Protein AF-A0A7S0H8H6-F1 (afdb_monomer)

Organism: NCBI:txid33657

Radius of gyration: 18.34 Å; Cα contacts (8 Å, |Δi|>4): 124; chains: 1; bounding box: 48×29×48 Å

Solvent-accessible surface area (backbone atoms only — not comparable to full-atom values): 8877 Å² total; per-residue (Å²): 109,72,69,62,54,54,49,51,51,46,54,55,46,39,72,76,40,44,75,43,67,66,58,49,51,53,46,39,48,55,28,27,72,73,66,40,48,70,59,25,54,58,49,48,53,56,43,52,76,52,34,61,75,91,51,40,64,60,53,51,55,50,49,21,54,44,21,53,74,55,61,47,51,71,56,15,49,54,48,50,51,55,52,38,72,77,41,74,83,46,59,70,59,53,51,54,52,50,53,55,36,56,76,52,20,91,81,45,55,64,58,40,50,53,51,51,53,55,62,71,67,53,96,63,58,69,74,59,45,53,51,52,53,52,52,49,43,52,51,24,56,76,67,70,35,64,70,53,36,51,52,50,51,52,54,53,58,75,70,105

Secondary structure (DSSP, 8-state):
-HHHHHHHHHHHHHHHHTT-HHHHHHHHHHHHHTT-HHHHHHHHHHHHHHS-HHHHHHHHHHHHHHHHHHS-HHHHHHHHHHHHHH-TT-HHHHHHHHHHHHHTTTT-HHHHHHHHHHHHTS---HHHHHHHHHHHHHHHHHTT-HHHHHHHHHHHHHH-

InterPro domains:
  IPR003107 HAT (Half-A-TPR) repeat [SM00386] (1-33)
  IPR003107 HAT (Half-A-TPR) repeat [SM00386] (35-69)
  IPR003107 HAT (Half-A-TPR) repeat [SM00386] (71-103)
  IPR003107 HAT (Half-A-TPR) repeat [SM00386] (107-142)
  IPR011990 Tetratricopeptide-like helical domain superfamily [G3DSA:1.25.40.10] (1-160)
  IPR011990 Tetratricopeptide-like helical domain superfamily [SSF48452] (10-158)
  IPR045209 rRNA biogenesis protein Rrp5 [PTHR23270] (6-160)

Foldseek 3Di:
DVVVVVVVVLVVVCVVPLADLVSLLVVLLVCLQVPVNVVSVVSLVSSCVSYDPVCNLVSLLSNLLSCLVRNPVVVSVVSLVVSCVVVVQPLVSLVSNLVSCLVVCVVPVVVSVVSLVSNLPDDDDPVSNVVSLVVQLVSCVVVVPVVSNVVSVVSNVVVD

pLDDT: mean 93.62, std 5.88, range [54.88, 98.38]

Structure (mmCIF, N/CA/C/O backbone):
data_AF-A0A7S0H8H6-F1
#
_entry.id   AF-A0A7S0H8H6-F1
#
loop_
_atom_site.group_PDB
_atom_site.id
_atom_site.type_symbol
_atom_site.label_atom_id
_atom_site.label_alt_id
_atom_site.label_comp_id
_atom_site.label_asym_id
_atom_site.label_entity_id
_atom_site.label_seq_id
_atom_site.pdbx_PDB_ins_code
_atom_site.Cartn_x
_atom_site.Cartn_y
_atom_site.Cartn_z
_atom_site.occupancy
_atom_site.B_iso_or_equiv
_atom_site.auth_seq_id
_atom_site.auth_comp_id
_atom_site.auth_asym_id
_atom_site.auth_atom_id
_atom_site.pdbx_PDB_model_num
ATOM 1 N N . GLY A 1 1 ? 28.078 -2.297 -20.693 1.00 54.88 1 GLY A N 1
ATOM 2 C CA . GLY A 1 1 ? 28.254 -2.345 -19.226 1.00 54.88 1 GLY A CA 1
ATOM 3 C C . GLY A 1 1 ? 27.305 -3.378 -18.656 1.00 54.88 1 GLY A C 1
ATOM 4 O O . GLY A 1 1 ? 26.340 -3.712 -19.324 1.00 54.88 1 GLY A O 1
ATOM 5 N N . ASP A 1 2 ? 27.552 -3.893 -17.459 1.00 67.44 2 ASP A N 1
ATOM 6 C CA . ASP A 1 2 ? 26.788 -5.008 -16.867 1.00 67.44 2 ASP A CA 1
ATOM 7 C C . ASP A 1 2 ? 25.253 -4.775 -16.851 1.00 67.44 2 ASP A C 1
ATOM 9 O O . ASP A 1 2 ? 24.462 -5.641 -17.221 1.00 67.44 2 ASP A O 1
ATOM 13 N N . ALA A 1 3 ? 24.821 -3.530 -16.604 1.00 75.06 3 ALA A N 1
ATOM 14 C CA . ALA A 1 3 ? 23.409 -3.132 -16.624 1.00 75.06 3 ALA A CA 1
ATOM 15 C C . ALA A 1 3 ? 22.689 -3.394 -17.966 1.00 75.06 3 ALA A C 1
ATOM 17 O O . ALA A 1 3 ? 21.530 -3.807 -17.963 1.00 75.06 3 ALA A O 1
ATOM 18 N N . THR A 1 4 ? 23.367 -3.210 -19.107 1.00 78.81 4 THR A N 1
ATOM 19 C CA . THR A 1 4 ? 22.764 -3.437 -20.434 1.00 78.81 4 THR A CA 1
ATOM 20 C C . THR A 1 4 ? 22.597 -4.925 -20.740 1.00 78.81 4 THR A C 1
ATOM 22 O O . THR A 1 4 ? 21.661 -5.309 -21.437 1.00 78.81 4 THR A O 1
ATOM 25 N N . LEU A 1 5 ? 23.484 -5.774 -20.208 1.00 83.06 5 LEU A N 1
ATOM 26 C CA . LEU A 1 5 ? 23.369 -7.230 -20.333 1.00 83.06 5 LEU A CA 1
ATOM 27 C C . LEU A 1 5 ? 22.242 -7.765 -19.445 1.00 83.06 5 LEU A C 1
ATOM 29 O O . LEU A 1 5 ? 21.443 -8.584 -19.899 1.00 83.06 5 LEU A O 1
ATOM 33 N N . ALA A 1 6 ? 22.130 -7.248 -18.218 1.00 85.38 6 ALA A N 1
ATOM 34 C CA . ALA A 1 6 ? 21.039 -7.586 -17.313 1.00 85.38 6 ALA A CA 1
ATOM 35 C C . ALA A 1 6 ? 19.668 -7.228 -17.911 1.00 85.38 6 ALA A C 1
ATOM 37 O O . ALA A 1 6 ? 18.754 -8.049 -17.866 1.00 85.38 6 ALA A O 1
ATOM 38 N N . ASP A 1 7 ? 19.512 -6.051 -18.523 1.00 87.12 7 ASP A N 1
ATOM 39 C CA . ASP A 1 7 ? 18.248 -5.683 -19.179 1.00 87.12 7 ASP A CA 1
ATOM 40 C C . ASP A 1 7 ? 17.931 -6.561 -20.383 1.00 87.12 7 ASP A C 1
ATOM 42 O O . ASP A 1 7 ? 16.785 -6.970 -20.553 1.00 87.12 7 ASP A O 1
ATOM 46 N N . ALA A 1 8 ? 18.933 -6.900 -21.198 1.00 88.56 8 ALA A N 1
ATOM 47 C CA . ALA A 1 8 ? 18.743 -7.805 -22.326 1.00 88.56 8 ALA A CA 1
ATOM 48 C C . ALA A 1 8 ? 18.278 -9.199 -21.867 1.00 88.56 8 ALA A C 1
ATOM 50 O O . ALA A 1 8 ? 17.396 -9.794 -22.492 1.00 88.56 8 ALA A O 1
ATOM 51 N N . ALA A 1 9 ? 18.818 -9.700 -20.751 1.00 88.81 9 ALA A N 1
ATOM 52 C CA . ALA A 1 9 ? 18.388 -10.958 -20.150 1.00 88.81 9 ALA A CA 1
ATOM 53 C C . ALA A 1 9 ? 16.940 -10.885 -19.637 1.00 88.81 9 ALA A C 1
ATOM 55 O O . ALA A 1 9 ? 16.151 -11.794 -19.906 1.00 88.81 9 ALA A O 1
ATOM 56 N N . HIS A 1 10 ? 16.559 -9.793 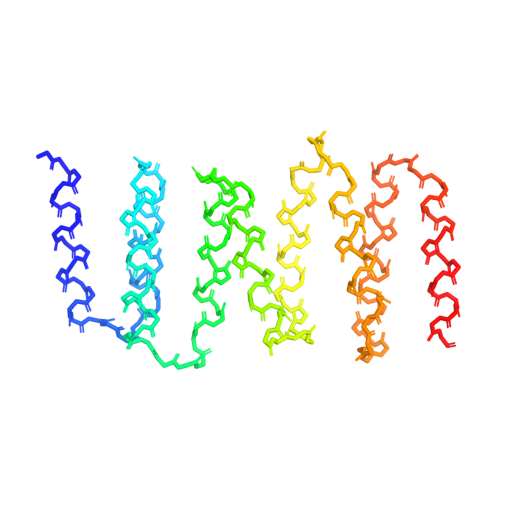-18.964 1.00 90.69 10 HIS A N 1
ATOM 57 C CA . HIS A 1 10 ? 15.176 -9.589 -18.527 1.00 90.69 10 HIS A CA 1
ATOM 58 C C . HIS A 1 10 ? 14.213 -9.447 -19.712 1.00 90.69 10 HIS A C 1
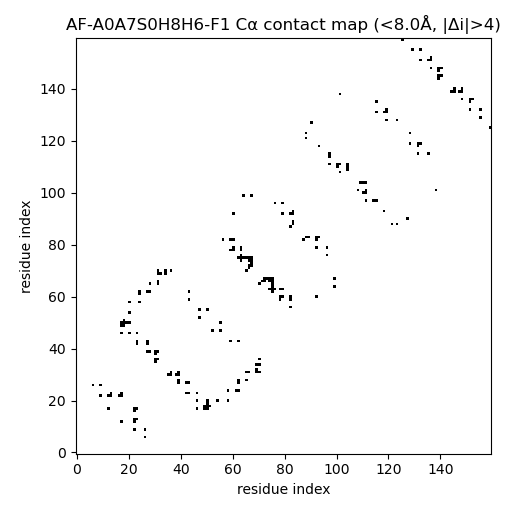ATOM 60 O O . HIS A 1 10 ? 13.154 -10.068 -19.701 1.00 90.69 10 HIS A O 1
ATOM 66 N N . GLU A 1 11 ? 14.589 -8.717 -20.764 1.00 91.06 11 GLU A N 1
ATOM 67 C CA . GLU A 1 11 ? 13.790 -8.559 -21.985 1.00 91.06 11 GLU A CA 1
ATOM 68 C C . GLU A 1 11 ? 13.579 -9.914 -22.690 1.00 91.06 11 GLU A C 1
ATOM 70 O O . GLU A 1 11 ? 12.469 -10.240 -23.118 1.00 91.06 11 GLU A O 1
ATOM 75 N N . ALA A 1 12 ? 14.614 -10.756 -22.763 1.00 90.81 12 ALA A N 1
ATOM 76 C CA . ALA A 1 12 ? 14.488 -12.120 -23.273 1.00 90.81 12 ALA A CA 1
ATOM 77 C C . ALA A 1 12 ? 13.576 -12.989 -22.384 1.00 90.81 12 ALA A C 1
ATOM 79 O O . ALA A 1 12 ? 12.736 -13.737 -22.896 1.00 90.81 12 ALA A O 1
ATOM 80 N N . ALA A 1 13 ? 13.696 -12.863 -21.059 1.00 90.56 13 ALA A N 1
ATOM 81 C CA . ALA A 1 13 ? 12.878 -13.600 -20.103 1.00 90.56 13 ALA A CA 1
ATOM 82 C C . ALA A 1 13 ? 11.398 -13.206 -20.192 1.00 90.56 13 ALA A C 1
ATOM 84 O O . ALA A 1 13 ? 10.551 -14.092 -20.308 1.00 90.56 13 ALA A O 1
ATOM 85 N N . VAL A 1 14 ? 11.063 -11.909 -20.222 1.00 91.81 14 VAL A N 1
ATOM 86 C CA . VAL A 1 14 ? 9.664 -11.477 -20.359 1.00 91.81 14 VAL A CA 1
ATOM 87 C C . VAL A 1 14 ? 9.093 -11.862 -21.715 1.00 91.81 14 VAL A C 1
ATOM 89 O O . VAL A 1 14 ? 7.931 -12.228 -21.771 1.00 91.81 14 VAL A O 1
ATOM 92 N N . LYS A 1 15 ? 9.873 -11.896 -22.803 1.00 90.25 15 LYS A N 1
ATOM 93 C CA . LYS A 1 15 ? 9.372 -12.396 -24.098 1.00 90.25 15 LYS A CA 1
ATOM 94 C C . LYS A 1 15 ? 8.919 -13.855 -24.021 1.00 90.25 15 LYS A C 1
ATOM 96 O O . LYS A 1 15 ? 7.874 -14.195 -24.575 1.00 90.25 15 LYS A O 1
ATOM 101 N N . LYS A 1 16 ? 9.670 -14.704 -23.313 1.00 90.12 16 LYS A N 1
ATOM 102 C CA . LYS A 1 16 ? 9.369 -16.138 -23.168 1.00 90.12 16 LYS A CA 1
ATOM 103 C C . LYS A 1 16 ? 8.321 -16.427 -22.089 1.00 90.12 16 LYS A C 1
ATOM 105 O O . LYS A 1 16 ? 7.509 -17.333 -22.247 1.00 90.12 16 LYS A O 1
ATOM 110 N N . PHE A 1 17 ? 8.315 -15.644 -21.015 1.00 91.50 17 PHE A N 1
ATOM 111 C CA . PHE A 1 17 ? 7.540 -15.898 -19.801 1.00 91.50 17 PHE A CA 1
ATOM 112 C C . PHE A 1 17 ? 6.614 -14.733 -19.429 1.00 91.50 17 PHE A C 1
ATOM 114 O O . PHE A 1 17 ? 6.322 -14.516 -18.258 1.00 91.50 17 PHE A O 1
ATOM 121 N N . ARG A 1 18 ? 6.097 -13.993 -20.421 1.00 89.00 18 ARG A N 1
ATOM 122 C CA . ARG A 1 18 ? 5.308 -12.757 -20.224 1.00 89.00 18 ARG A CA 1
ATOM 123 C C . ARG A 1 18 ? 4.080 -12.883 -19.321 1.00 89.00 18 ARG A C 1
ATOM 125 O O . ARG A 1 18 ? 3.547 -11.868 -18.895 1.00 89.00 18 ARG A O 1
ATOM 132 N N . ARG A 1 19 ? 3.590 -14.105 -19.091 1.00 89.81 19 ARG A N 1
ATOM 133 C CA . ARG A 1 19 ? 2.417 -14.392 -18.249 1.00 89.81 19 ARG A CA 1
ATOM 134 C C . ARG A 1 19 ? 2.773 -14.715 -16.792 1.00 89.81 19 ARG A C 1
ATOM 136 O O . ARG A 1 19 ? 1.860 -14.960 -16.011 1.00 89.81 19 ARG A O 1
ATOM 143 N N . LEU A 1 20 ? 4.063 -14.748 -16.449 1.00 89.75 20 LEU A N 1
ATOM 144 C CA . LEU A 1 20 ? 4.545 -14.979 -15.090 1.00 89.75 20 LEU A CA 1
ATOM 145 C C . LEU A 1 20 ? 4.833 -13.628 -14.413 1.00 89.75 20 LEU A C 1
ATOM 147 O O . LEU A 1 20 ? 5.757 -12.923 -14.837 1.00 89.75 20 LEU A O 1
ATOM 151 N N . PRO A 1 21 ? 4.059 -13.230 -13.390 1.00 91.31 21 PRO A N 1
ATOM 152 C CA . PRO A 1 21 ? 4.224 -11.938 -12.729 1.00 91.31 21 PRO A CA 1
ATOM 153 C C . PRO A 1 21 ? 5.565 -11.822 -11.992 1.00 91.31 21 PRO A C 1
ATOM 155 O O . PRO A 1 21 ? 6.067 -10.714 -11.807 1.00 91.31 21 PRO A O 1
ATOM 158 N N . GLU A 1 22 ? 6.187 -12.940 -11.613 1.00 92.88 22 GLU A N 1
ATOM 159 C CA . GLU A 1 22 ? 7.487 -12.985 -10.941 1.00 92.88 22 GLU A CA 1
ATOM 160 C C . GLU A 1 22 ? 8.613 -12.462 -11.838 1.00 92.88 22 GLU A C 1
ATOM 162 O O . GLU A 1 22 ? 9.504 -11.764 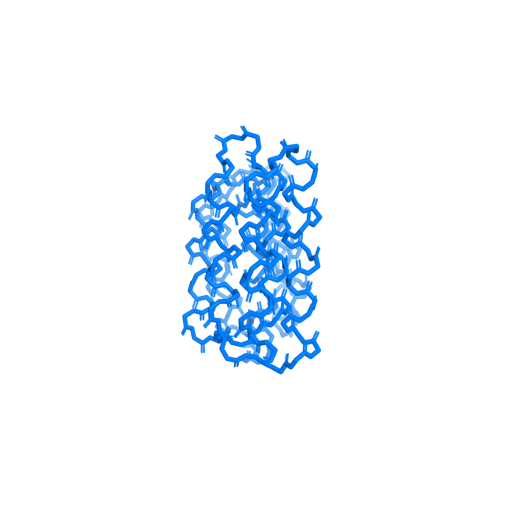-11.358 1.00 92.88 22 GLU A O 1
ATOM 167 N N . VAL A 1 23 ? 8.553 -12.743 -13.146 1.00 94.25 23 VAL A N 1
ATOM 168 C CA . VAL A 1 23 ? 9.571 -12.303 -14.116 1.00 94.25 23 VAL A CA 1
ATOM 169 C C . VAL A 1 23 ? 9.520 -10.787 -14.287 1.00 94.25 23 VAL A C 1
ATOM 171 O O . VAL A 1 23 ? 10.553 -10.117 -14.267 1.00 94.25 23 VAL A O 1
ATOM 174 N N . TRP A 1 24 ? 8.311 -10.231 -14.377 1.00 96.19 24 TRP A N 1
ATOM 175 C CA . TRP A 1 24 ? 8.112 -8.784 -14.389 1.00 96.19 24 TRP A CA 1
ATOM 176 C C . TRP A 1 24 ? 8.530 -8.147 -13.066 1.00 96.19 24 TRP A C 1
ATOM 178 O O . TRP A 1 24 ? 9.238 -7.146 -13.069 1.00 96.19 24 TRP A O 1
ATOM 188 N N . GLY A 1 25 ? 8.144 -8.740 -11.934 1.00 94.88 25 GLY A N 1
ATOM 189 C CA . GLY A 1 25 ? 8.506 -8.249 -10.605 1.00 94.88 25 GLY A CA 1
ATOM 190 C C . GLY A 1 25 ? 10.019 -8.196 -10.379 1.00 94.88 25 GLY A C 1
ATOM 191 O O . GLY A 1 25 ? 10.518 -7.202 -9.853 1.00 94.88 25 GLY A O 1
ATOM 192 N N . ALA A 1 26 ? 10.753 -9.220 -10.822 1.00 95.00 26 ALA A N 1
ATOM 193 C CA . ALA A 1 26 ? 12.211 -9.253 -10.753 1.00 95.00 26 ALA A CA 1
ATOM 194 C C . ALA A 1 26 ? 12.842 -8.119 -11.572 1.00 95.00 26 ALA A C 1
ATOM 196 O O . ALA A 1 26 ? 13.702 -7.398 -11.059 1.00 95.00 26 ALA A O 1
ATOM 197 N N . TRP A 1 27 ? 12.359 -7.902 -12.800 1.00 95.75 27 TRP A N 1
ATOM 198 C CA . TRP A 1 27 ? 12.872 -6.827 -13.643 1.00 95.75 27 TRP A CA 1
ATOM 199 C C . TRP A 1 27 ? 12.565 -5.444 -13.068 1.00 95.75 27 TRP A C 1
ATOM 201 O O . TRP A 1 27 ? 13.459 -4.607 -12.963 1.00 95.75 27 TRP A O 1
ATOM 211 N N . LEU A 1 28 ? 11.327 -5.218 -12.620 1.00 96.81 28 LEU A N 1
ATOM 212 C CA . LEU A 1 28 ? 10.924 -3.967 -11.976 1.00 96.81 28 LEU A CA 1
ATOM 213 C C . LEU A 1 28 ? 11.782 -3.674 -10.745 1.00 96.81 28 LEU A C 1
ATOM 215 O O . LEU A 1 28 ? 12.252 -2.552 -10.584 1.00 96.81 28 LEU A O 1
ATOM 219 N N . ASN A 1 29 ? 12.039 -4.677 -9.905 1.00 95.94 29 ASN A N 1
ATOM 220 C CA . ASN A 1 29 ? 12.919 -4.521 -8.752 1.00 95.94 29 ASN A CA 1
ATOM 221 C C . ASN A 1 29 ? 14.349 -4.151 -9.173 1.00 95.94 29 ASN A C 1
ATOM 223 O O . ASN A 1 29 ? 14.915 -3.217 -8.612 1.00 95.94 29 ASN A O 1
ATOM 227 N N . ALA A 1 30 ? 14.913 -4.827 -10.178 1.00 95.31 30 ALA A N 1
ATOM 228 C CA . ALA A 1 30 ? 16.253 -4.526 -10.681 1.00 95.31 30 ALA A CA 1
ATOM 229 C C . ALA A 1 30 ? 16.361 -3.097 -11.245 1.00 95.31 30 ALA A C 1
ATOM 231 O O . ALA A 1 30 ? 17.324 -2.391 -10.945 1.00 95.31 30 ALA A O 1
ATOM 232 N N . LEU A 1 31 ? 15.358 -2.650 -12.012 1.00 95.62 31 LEU A N 1
ATOM 233 C CA . LEU A 1 31 ? 15.278 -1.286 -12.548 1.00 95.62 31 LEU A CA 1
ATOM 234 C C . LEU A 1 31 ? 15.208 -0.246 -11.427 1.00 95.62 31 LEU A C 1
ATOM 236 O O . LEU A 1 31 ? 15.967 0.722 -11.426 1.00 95.62 31 LEU A 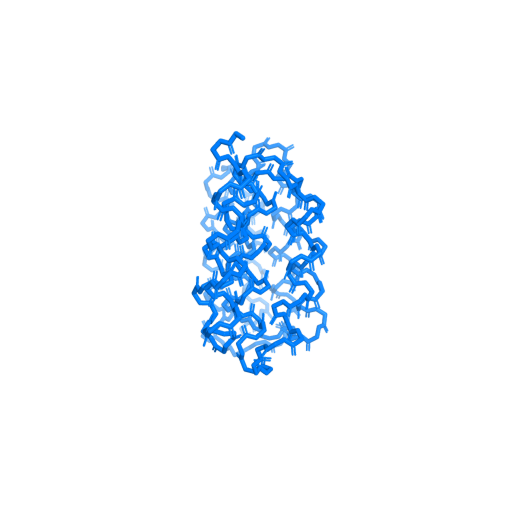O 1
ATOM 240 N N . MET A 1 32 ? 14.329 -0.463 -10.449 1.00 96.62 32 MET A N 1
ATOM 241 C CA . MET A 1 32 ? 14.140 0.473 -9.344 1.00 96.62 32 MET A CA 1
ATOM 242 C C . MET A 1 32 ? 15.373 0.540 -8.437 1.00 96.62 32 MET A C 1
ATOM 244 O O . MET A 1 32 ? 15.792 1.634 -8.074 1.00 96.62 32 MET A O 1
ATOM 248 N N . ALA A 1 33 ? 15.997 -0.599 -8.126 1.00 95.12 33 ALA A N 1
ATOM 249 C CA . ALA A 1 33 ? 17.156 -0.669 -7.237 1.00 95.12 33 ALA A CA 1
ATOM 250 C C . ALA A 1 33 ? 18.399 0.056 -7.781 1.00 95.12 33 ALA A C 1
ATOM 252 O O . ALA A 1 33 ? 19.212 0.538 -6.996 1.00 95.12 33 ALA A O 1
ATOM 253 N N . ARG A 1 34 ? 18.547 0.164 -9.108 1.00 94.38 34 ARG A N 1
ATOM 254 C CA . ARG A 1 34 ? 19.666 0.876 -9.754 1.00 94.38 34 ARG A CA 1
ATOM 255 C C . ARG A 1 34 ? 19.349 2.329 -10.137 1.00 94.38 34 ARG A C 1
ATOM 257 O O . ARG A 1 34 ? 20.141 2.950 -10.838 1.00 94.38 34 ARG A O 1
ATOM 264 N N . GLY A 1 35 ? 18.185 2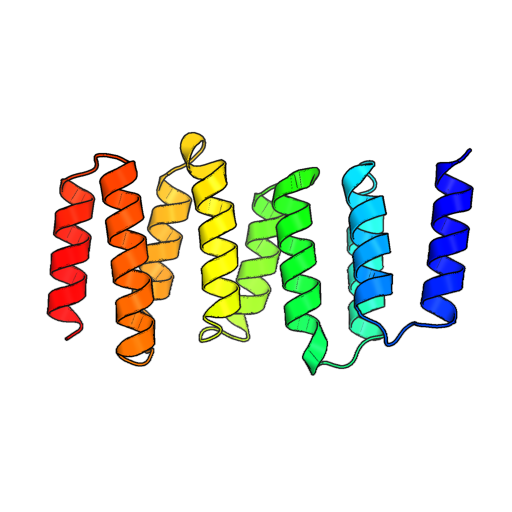.849 -9.744 1.00 93.75 35 GLY A N 1
ATOM 265 C CA . GLY A 1 35 ? 17.774 4.230 -10.029 1.00 93.75 35 GLY A CA 1
ATOM 266 C C . GLY A 1 35 ? 17.108 4.459 -11.393 1.00 93.75 35 GLY A C 1
ATOM 267 O O . GLY A 1 35 ? 16.777 5.594 -11.728 1.00 93.75 35 GLY A O 1
ATOM 268 N N . ALA A 1 36 ? 16.862 3.407 -12.182 1.00 94.75 36 ALA A N 1
ATOM 269 C CA . ALA A 1 36 ? 16.198 3.491 -13.489 1.00 94.75 36 ALA A CA 1
ATOM 270 C C . ALA A 1 36 ? 14.665 3.571 -13.327 1.00 94.75 36 ALA A C 1
ATOM 272 O O . ALA A 1 36 ? 13.913 2.698 -13.771 1.00 94.75 36 ALA A O 1
ATOM 273 N N . HIS A 1 37 ? 14.193 4.585 -12.595 1.00 94.69 37 HIS A N 1
ATOM 274 C CA . HIS A 1 37 ? 12.793 4.688 -12.178 1.00 94.69 37 HIS A CA 1
ATOM 275 C C . HIS A 1 37 ? 11.841 4.935 -13.350 1.00 94.69 37 HIS A C 1
ATOM 277 O O . HIS A 1 37 ? 10.742 4.381 -13.364 1.00 94.69 37 HIS A O 1
ATOM 283 N N . GLU A 1 38 ? 12.243 5.740 -14.338 1.00 94.31 38 GLU A N 1
ATOM 284 C CA . GLU A 1 38 ? 11.420 6.003 -15.524 1.00 94.31 38 GLU A CA 1
ATOM 285 C C . GLU A 1 38 ? 11.210 4.736 -16.356 1.00 94.31 38 GLU A C 1
ATOM 287 O O . GLU A 1 38 ? 10.085 4.414 -16.749 1.00 94.31 38 GLU A O 1
ATOM 292 N N . GLU A 1 39 ? 12.273 3.961 -16.561 1.00 94.88 39 GLU A N 1
ATOM 293 C CA . GLU A 1 39 ? 12.218 2.653 -17.204 1.00 94.88 39 GLU A CA 1
ATOM 294 C C . GLU A 1 39 ? 11.366 1.676 -16.395 1.00 94.88 39 GLU A C 1
ATOM 296 O O . GLU A 1 39 ? 10.555 0.954 -16.978 1.00 94.88 39 GLU A O 1
ATOM 301 N N . GLY A 1 40 ? 11.494 1.681 -15.064 1.00 95.69 40 GLY A N 1
ATOM 302 C CA . GLY A 1 40 ? 10.662 0.884 -14.163 1.00 95.69 40 GLY A CA 1
ATOM 303 C C . GLY A 1 40 ? 9.170 1.137 -14.386 1.00 95.69 40 GLY A C 1
ATOM 304 O O . GLY A 1 40 ? 8.401 0.197 -14.577 1.00 95.69 40 GLY A O 1
ATOM 305 N N . ARG A 1 41 ? 8.756 2.404 -14.465 1.00 95.06 41 ARG A N 1
ATOM 306 C CA . ARG A 1 41 ? 7.342 2.778 -14.673 1.00 95.06 41 ARG A CA 1
ATOM 307 C C . ARG A 1 41 ? 6.837 2.382 -16.057 1.00 95.06 41 ARG A C 1
ATOM 309 O O . ARG A 1 41 ? 5.745 1.831 -16.176 1.00 95.06 41 ARG A O 1
ATOM 316 N N . LYS A 1 42 ? 7.636 2.609 -17.106 1.00 95.81 42 LYS A N 1
ATOM 317 C CA . LYS A 1 42 ? 7.301 2.158 -18.469 1.00 95.81 42 LYS A CA 1
ATOM 318 C C . LYS A 1 42 ? 7.162 0.635 -18.523 1.00 95.81 42 LYS A C 1
ATOM 320 O O . LYS A 1 42 ? 6.253 0.110 -19.164 1.00 95.81 42 LYS A O 1
ATOM 325 N N . THR A 1 43 ? 8.037 -0.075 -17.817 1.00 96.00 43 THR A N 1
ATOM 326 C CA . THR A 1 43 ? 8.024 -1.539 -17.731 1.00 96.00 43 THR A CA 1
ATOM 327 C C . THR A 1 43 ? 6.812 -2.052 -16.958 1.00 96.00 43 THR A C 1
ATOM 329 O O . THR A 1 43 ? 6.247 -3.071 -17.347 1.00 96.00 43 THR A O 1
ATOM 332 N N . LEU A 1 44 ? 6.345 -1.334 -15.929 1.00 96.75 44 LEU A N 1
ATOM 333 C CA . LEU A 1 44 ? 5.115 -1.688 -15.220 1.00 96.75 44 LEU A CA 1
ATOM 334 C C . LEU A 1 44 ? 3.916 -1.684 -16.170 1.00 96.75 44 LEU A C 1
ATOM 336 O O . LEU A 1 44 ? 3.144 -2.639 -16.159 1.00 96.75 44 LEU A O 1
ATOM 340 N N . GLN A 1 45 ? 3.777 -0.651 -17.008 1.00 95.50 45 GLN A N 1
ATOM 341 C CA . GLN A 1 45 ? 2.672 -0.588 -17.968 1.00 95.50 45 GLN A CA 1
ATOM 342 C C . GLN A 1 45 ? 2.700 -1.793 -18.919 1.00 95.50 45 GLN A C 1
ATOM 344 O O . GLN A 1 45 ? 1.695 -2.481 -19.075 1.00 95.50 45 GLN A O 1
ATOM 349 N N . ARG A 1 46 ? 3.883 -2.128 -19.456 1.00 95.56 46 ARG A N 1
ATOM 350 C CA . ARG A 1 46 ? 4.074 -3.320 -20.304 1.00 95.56 46 ARG A CA 1
ATOM 351 C C . ARG A 1 46 ? 3.677 -4.613 -19.588 1.00 95.56 46 ARG A C 1
ATOM 353 O O . ARG A 1 46 ? 3.099 -5.504 -20.205 1.00 95.56 46 ARG A O 1
ATOM 360 N N . ALA A 1 47 ? 4.002 -4.726 -18.303 1.00 95.25 47 ALA A N 1
ATOM 361 C CA . ALA A 1 47 ? 3.659 -5.891 -17.502 1.00 95.25 47 ALA A CA 1
ATOM 362 C C . ALA A 1 47 ? 2.142 -6.016 -17.301 1.00 95.25 47 ALA A C 1
ATOM 364 O O . ALA A 1 47 ? 1.592 -7.103 -17.459 1.00 95.25 47 ALA A O 1
ATOM 365 N N . VAL A 1 48 ? 1.459 -4.906 -17.006 1.00 94.88 48 VAL A N 1
ATOM 366 C CA . VAL A 1 48 ? -0.006 -4.860 -16.872 1.00 94.88 48 VAL A CA 1
ATOM 367 C C . VAL A 1 48 ? -0.681 -5.267 -18.184 1.00 94.88 48 VAL A C 1
ATOM 369 O O . VAL A 1 48 ? -1.577 -6.108 -18.164 1.00 94.88 48 VAL A O 1
ATOM 372 N N . ASP A 1 49 ? -0.199 -4.776 -19.326 1.00 94.50 49 ASP A N 1
ATOM 373 C CA . ASP A 1 49 ? -0.747 -5.138 -20.641 1.00 94.50 49 ASP A CA 1
ATOM 374 C C . ASP A 1 49 ? -0.525 -6.628 -20.986 1.00 94.50 49 ASP A C 1
ATOM 376 O O . ASP A 1 49 ? -1.302 -7.239 -21.724 1.00 94.50 49 ASP A O 1
ATOM 380 N N . ALA A 1 50 ? 0.543 -7.239 -20.461 1.00 93.62 50 ALA A N 1
ATOM 381 C CA . ALA A 1 50 ? 0.905 -8.627 -20.742 1.00 93.62 50 ALA A CA 1
ATOM 382 C C . ALA A 1 50 ? 0.232 -9.656 -19.817 1.00 93.62 50 ALA A C 1
ATOM 384 O O . ALA A 1 50 ? 0.049 -10.813 -20.227 1.00 93.62 50 ALA A O 1
ATOM 385 N N . LEU A 1 51 ? -0.088 -9.265 -18.580 1.00 93.62 51 LEU A N 1
ATOM 386 C CA . LEU A 1 51 ? -0.583 -10.157 -17.533 1.00 93.62 51 LEU A CA 1
ATOM 387 C C . LEU A 1 51 ? -2.118 -10.189 -17.469 1.00 93.62 51 LEU A C 1
ATOM 389 O O . LEU A 1 51 ? -2.781 -9.201 -17.782 1.00 93.62 51 LEU A O 1
ATOM 393 N N . PRO A 1 52 ? -2.714 -11.304 -17.009 1.00 94.12 52 PRO A N 1
ATOM 394 C CA . PRO A 1 52 ? -4.141 -11.359 -16.716 1.00 94.12 52 PRO A CA 1
ATOM 395 C C . PRO A 1 52 ? -4.544 -10.364 -15.620 1.00 94.12 52 PRO A C 1
ATOM 397 O O . PRO A 1 52 ? -3.825 -10.187 -14.636 1.00 94.12 52 PRO A O 1
ATOM 400 N N . GLN A 1 53 ? -5.757 -9.814 -15.724 1.00 92.56 53 GLN A N 1
ATOM 401 C CA . GLN A 1 53 ? -6.291 -8.821 -14.782 1.00 92.56 53 GLN A CA 1
ATOM 402 C C . GLN A 1 53 ? -6.241 -9.267 -13.311 1.00 92.56 53 GLN A C 1
ATOM 404 O O . GLN A 1 53 ? -5.985 -8.459 -12.419 1.00 92.56 53 GLN A O 1
ATOM 409 N N . ALA A 1 54 ? -6.421 -10.566 -13.049 1.00 92.50 54 ALA A N 1
ATOM 410 C CA . ALA A 1 54 ? -6.349 -11.141 -11.705 1.00 92.50 54 ALA A CA 1
ATOM 411 C C . ALA A 1 54 ? -5.002 -10.885 -10.998 1.00 92.50 54 ALA A C 1
ATOM 413 O O . ALA A 1 54 ? -4.954 -10.849 -9.771 1.00 92.50 54 ALA A O 1
ATOM 414 N N . GLN A 1 55 ? -3.925 -10.680 -11.759 1.00 92.94 55 GLN A N 1
ATOM 415 C CA . GLN A 1 55 ? -2.567 -10.485 -11.245 1.00 92.94 55 GLN A CA 1
ATOM 416 C C . GLN A 1 55 ? -2.164 -9.006 -11.167 1.00 92.94 55 GLN A C 1
ATOM 418 O O . GLN A 1 55 ? -1.159 -8.673 -10.538 1.00 92.94 55 GLN A O 1
ATOM 423 N N . HIS A 1 56 ? -2.942 -8.100 -11.774 1.00 94.62 56 HIS A N 1
ATOM 424 C CA . HIS A 1 56 ? -2.600 -6.676 -11.851 1.00 94.62 56 HIS A CA 1
ATOM 425 C C . HIS A 1 56 ? -2.441 -6.054 -10.470 1.00 94.62 56 HIS A C 1
ATOM 427 O O . HIS A 1 56 ? -1.435 -5.407 -10.203 1.00 94.62 56 HIS A O 1
ATOM 433 N N . VAL A 1 57 ? -3.403 -6.281 -9.571 1.00 95.62 57 VAL A N 1
ATOM 434 C CA . VAL A 1 57 ? -3.381 -5.665 -8.236 1.00 95.62 57 VAL A CA 1
ATOM 435 C C . VAL A 1 57 ? -2.138 -6.080 -7.453 1.00 95.62 57 VAL A C 1
ATOM 437 O O . VAL A 1 57 ? -1.508 -5.235 -6.824 1.00 95.62 57 VAL A O 1
ATOM 440 N N . GLU A 1 58 ? -1.757 -7.356 -7.515 1.00 94.75 58 GLU A N 1
ATOM 441 C CA . GLU A 1 58 ? -0.570 -7.845 -6.816 1.00 94.75 58 GLU A CA 1
ATOM 442 C C . GLU A 1 58 ? 0.708 -7.205 -7.371 1.00 94.75 58 GLU A C 1
ATOM 444 O O . GLU A 1 58 ? 1.528 -6.700 -6.602 1.00 94.75 58 GLU A O 1
ATOM 449 N N . LEU A 1 59 ? 0.867 -7.174 -8.698 1.00 96.25 59 LEU A N 1
ATOM 450 C CA . LEU A 1 59 ? 2.046 -6.584 -9.326 1.00 96.25 59 LEU A CA 1
ATOM 451 C C . LEU A 1 59 ? 2.146 -5.077 -9.055 1.00 96.25 59 LEU A C 1
ATOM 453 O O . LEU A 1 59 ? 3.205 -4.592 -8.660 1.00 96.25 59 LEU A O 1
ATOM 457 N N . ILE A 1 60 ? 1.048 -4.340 -9.233 1.00 97.06 60 ILE A N 1
ATOM 458 C CA . ILE A 1 60 ? 1.005 -2.888 -9.024 1.00 97.06 60 ILE A CA 1
ATOM 459 C C . ILE A 1 60 ? 1.267 -2.566 -7.543 1.00 97.06 60 ILE A C 1
ATOM 461 O O . ILE A 1 60 ? 2.029 -1.651 -7.239 1.00 97.06 60 ILE A O 1
ATOM 465 N N . SER A 1 61 ? 0.734 -3.366 -6.611 1.00 97.31 61 SER A N 1
ATOM 466 C CA . SER A 1 61 ? 1.012 -3.230 -5.175 1.00 97.31 61 SER A CA 1
ATOM 467 C C . SER A 1 61 ? 2.476 -3.526 -4.827 1.00 97.31 61 SER A C 1
ATOM 469 O O . SER A 1 61 ? 3.023 -2.911 -3.911 1.00 97.31 61 SER A O 1
ATOM 471 N N . LYS A 1 62 ? 3.138 -4.463 -5.520 1.00 96.81 62 LYS A N 1
ATOM 472 C CA . LYS A 1 62 ? 4.589 -4.687 -5.379 1.00 96.81 62 LYS A CA 1
ATOM 473 C C . LYS A 1 62 ? 5.379 -3.501 -5.926 1.00 96.81 62 LYS A C 1
ATOM 475 O O . LYS A 1 62 ? 6.308 -3.045 -5.269 1.00 96.81 62 LYS A O 1
ATOM 480 N N . PHE A 1 63 ? 4.984 -2.957 -7.075 1.00 97.81 63 PHE A N 1
ATOM 481 C CA . PHE A 1 63 ? 5.643 -1.785 -7.648 1.00 97.81 63 PHE A CA 1
ATOM 482 C C . PHE A 1 63 ? 5.502 -0.539 -6.765 1.00 97.81 63 PHE A C 1
ATOM 484 O O . PHE A 1 63 ? 6.479 0.175 -6.566 1.00 97.81 63 PHE A O 1
ATOM 491 N N . ALA A 1 64 ? 4.336 -0.322 -6.153 1.00 97.81 64 ALA A N 1
ATOM 492 C CA . ALA A 1 64 ? 4.148 0.754 -5.183 1.00 97.81 64 ALA A CA 1
ATOM 493 C C . ALA A 1 64 ? 5.158 0.655 -4.026 1.00 97.81 64 ALA A C 1
ATOM 495 O O . ALA A 1 64 ? 5.808 1.641 -3.695 1.00 97.81 64 ALA A O 1
ATOM 496 N N . GLN A 1 65 ? 5.380 -0.542 -3.470 1.00 97.75 65 GLN A N 1
ATOM 497 C CA . GLN A 1 65 ? 6.405 -0.758 -2.436 1.00 97.75 65 GLN A CA 1
ATOM 498 C C . GLN A 1 65 ? 7.827 -0.442 -2.933 1.00 97.75 65 GLN A C 1
ATOM 500 O O . GLN A 1 65 ? 8.651 0.044 -2.157 1.00 97.75 65 GLN A O 1
ATOM 505 N N . LEU A 1 66 ? 8.130 -0.691 -4.213 1.00 97.38 66 LEU A N 1
ATOM 506 C CA . LEU A 1 66 ? 9.418 -0.315 -4.807 1.00 97.38 66 LEU A CA 1
ATOM 507 C C . LEU A 1 66 ? 9.576 1.206 -4.919 1.00 97.38 66 LEU A C 1
ATOM 509 O O . LEU A 1 66 ? 10.671 1.707 -4.683 1.00 97.38 66 LEU A O 1
ATOM 513 N N . GLU A 1 67 ? 8.506 1.945 -5.223 1.00 97.31 67 GLU A N 1
ATOM 514 C CA . GLU A 1 67 ? 8.522 3.416 -5.207 1.00 97.31 67 GLU A CA 1
ATOM 515 C C . GLU A 1 67 ? 8.785 3.961 -3.798 1.00 97.31 67 GLU A C 1
ATOM 517 O O . GLU A 1 67 ? 9.604 4.861 -3.654 1.00 97.31 67 GLU A O 1
ATOM 522 N N . PHE A 1 68 ? 8.192 3.370 -2.753 1.00 95.69 68 PHE A N 1
ATOM 523 C CA . PHE A 1 68 ? 8.519 3.726 -1.363 1.00 95.69 68 PHE A CA 1
ATOM 524 C C . PHE A 1 68 ? 9.980 3.447 -1.000 1.00 95.69 68 PHE A C 1
ATOM 526 O O . PHE A 1 68 ? 10.571 4.188 -0.220 1.00 95.69 68 PHE A O 1
ATOM 533 N N . ARG A 1 69 ? 10.554 2.356 -1.518 1.00 94.75 69 ARG A N 1
ATOM 534 C CA . ARG A 1 69 ? 11.897 1.902 -1.136 1.00 94.75 69 ARG A CA 1
ATOM 535 C C . ARG A 1 69 ? 13.019 2.598 -1.900 1.00 94.75 69 ARG A C 1
ATOM 537 O O . ARG A 1 69 ? 14.064 2.863 -1.318 1.00 94.75 69 ARG A O 1
ATOM 544 N N . HIS A 1 70 ? 12.835 2.795 -3.199 1.00 94.81 70 HIS A N 1
ATOM 545 C CA . HIS A 1 70 ? 13.894 3.236 -4.105 1.00 94.81 70 HIS A CA 1
ATOM 546 C C . HIS A 1 70 ? 13.557 4.535 -4.834 1.00 94.81 70 HIS A C 1
ATOM 548 O O . HIS A 1 70 ? 14.471 5.198 -5.304 1.00 94.81 70 HIS A O 1
ATOM 554 N N . GLY A 1 71 ? 12.272 4.864 -4.972 1.00 92.31 71 GLY A N 1
ATOM 555 C CA . GLY A 1 71 ? 11.803 6.049 -5.680 1.00 92.31 71 GLY A CA 1
ATOM 556 C C . GLY A 1 71 ? 11.356 7.145 -4.718 1.00 92.31 71 GLY A C 1
ATOM 557 O O . GLY A 1 71 ? 12.046 7.480 -3.759 1.00 92.31 71 GLY A O 1
ATOM 558 N N . ALA A 1 72 ? 10.178 7.707 -4.991 1.00 92.06 72 ALA A N 1
ATOM 559 C CA . ALA A 1 72 ? 9.565 8.721 -4.144 1.00 92.06 72 ALA A CA 1
ATOM 560 C C . ALA A 1 72 ? 8.302 8.160 -3.463 1.00 92.06 72 ALA A C 1
ATOM 562 O O . ALA A 1 72 ? 7.411 7.676 -4.174 1.00 92.06 72 ALA A O 1
ATOM 563 N N . PRO A 1 73 ? 8.154 8.298 -2.128 1.00 94.50 73 PRO A N 1
ATOM 564 C CA . PRO A 1 73 ? 6.954 7.871 -1.408 1.00 94.50 73 PRO A CA 1
ATOM 565 C C . PRO A 1 73 ? 5.649 8.399 -2.017 1.00 94.50 73 PRO A C 1
ATOM 567 O O . PRO A 1 73 ? 4.712 7.629 -2.190 1.00 94.50 73 PRO A O 1
ATOM 570 N N . GLU A 1 74 ? 5.613 9.659 -2.467 1.00 95.06 74 GLU A N 1
ATOM 571 C CA . GLU A 1 74 ? 4.445 10.260 -3.143 1.00 95.06 74 GLU A CA 1
ATOM 572 C C . GLU A 1 74 ? 3.963 9.481 -4.370 1.00 95.06 74 GLU A C 1
ATOM 574 O O .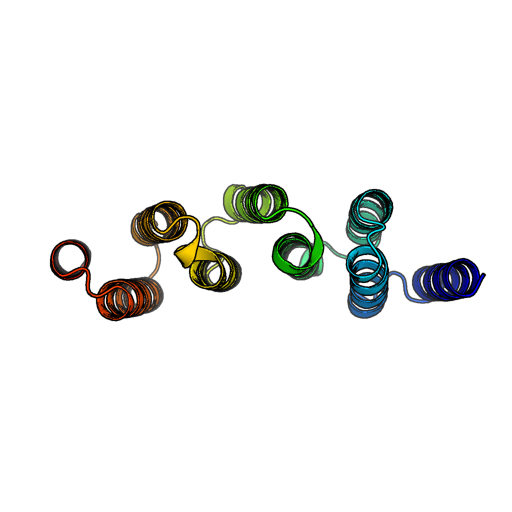 GLU A 1 74 ? 2.770 9.406 -4.678 1.00 95.06 74 GLU A O 1
ATOM 579 N N . ARG A 1 75 ? 4.892 8.844 -5.079 1.00 95.25 75 ARG A N 1
ATOM 580 C CA . ARG A 1 75 ? 4.560 8.040 -6.253 1.00 95.25 75 ARG A CA 1
ATOM 581 C C . ARG A 1 75 ? 4.014 6.684 -5.833 1.00 95.25 75 ARG A C 1
ATOM 583 O O . ARG A 1 75 ? 3.031 6.228 -6.409 1.00 95.25 75 ARG A O 1
ATOM 590 N N . GLY A 1 76 ? 4.571 6.090 -4.779 1.00 96.81 76 GLY A N 1
ATOM 591 C CA . GLY A 1 76 ? 3.983 4.919 -4.130 1.00 96.81 76 GLY A CA 1
ATOM 592 C C . GLY A 1 76 ? 2.556 5.189 -3.640 1.00 96.81 76 GLY A C 1
ATOM 593 O O . GLY A 1 76 ? 1.664 4.383 -3.910 1.00 96.81 76 GLY A O 1
ATOM 594 N N . ARG A 1 77 ? 2.321 6.349 -3.006 1.00 97.38 77 ARG A N 1
ATOM 595 C CA . ARG A 1 77 ? 0.996 6.824 -2.567 1.00 97.38 77 ARG A CA 1
ATOM 596 C C . ARG A 1 77 ? 0.017 6.894 -3.730 1.00 97.38 77 ARG A C 1
ATOM 598 O O . ARG A 1 77 ? -1.029 6.254 -3.688 1.00 97.38 77 ARG A O 1
ATOM 605 N N . THR A 1 78 ? 0.416 7.563 -4.814 1.00 97.38 78 THR A N 1
ATOM 606 C CA . THR A 1 78 ? -0.377 7.680 -6.050 1.00 97.38 78 THR A CA 1
ATOM 607 C C . THR A 1 78 ? -0.785 6.308 -6.596 1.00 97.38 78 THR A C 1
ATOM 609 O O . THR A 1 78 ? -1.940 6.096 -6.966 1.00 97.38 78 THR A O 1
ATOM 612 N N . VAL A 1 79 ? 0.145 5.348 -6.623 1.00 97.56 79 VAL A N 1
ATOM 613 C CA . VAL A 1 79 ? -0.126 3.995 -7.127 1.00 97.56 79 VAL A CA 1
ATOM 614 C C . VAL A 1 79 ? -1.101 3.241 -6.212 1.00 97.56 79 VAL A C 1
ATOM 616 O O . VAL A 1 79 ? -2.068 2.655 -6.707 1.00 97.56 79 VAL A O 1
ATOM 619 N N . PHE A 1 80 ? -0.903 3.270 -4.890 1.00 98.38 80 PHE A N 1
ATOM 620 C CA . PHE A 1 80 ? -1.838 2.639 -3.953 1.00 98.38 80 PHE A CA 1
ATOM 621 C C . PHE A 1 80 ? -3.224 3.283 -3.985 1.00 98.38 80 PHE A C 1
ATOM 623 O O . PHE A 1 80 ? -4.226 2.566 -4.008 1.00 98.38 80 PHE A O 1
ATOM 630 N N . ASP A 1 81 ? -3.300 4.612 -4.031 1.00 97.88 81 ASP A N 1
ATOM 631 C CA . ASP A 1 81 ? -4.563 5.338 -4.136 1.00 97.88 81 ASP A CA 1
ATOM 632 C C . ASP A 1 81 ? -5.290 5.015 -5.447 1.00 97.88 81 ASP A C 1
ATOM 634 O O . ASP A 1 81 ? -6.510 4.847 -5.439 1.00 97.88 81 ASP A O 1
ATOM 638 N N . GLY A 1 82 ? -4.565 4.811 -6.551 1.00 97.38 82 GLY A N 1
ATOM 639 C CA . GLY A 1 82 ? -5.131 4.307 -7.804 1.00 97.38 82 GLY A CA 1
ATOM 640 C C . GLY A 1 82 ? -5.759 2.914 -7.661 1.00 97.38 82 GLY A C 1
ATOM 641 O O . GLY A 1 82 ? -6.882 2.682 -8.123 1.00 97.38 82 GLY A O 1
ATOM 642 N N . ILE A 1 83 ? -5.087 1.987 -6.967 1.00 96.94 83 ILE A N 1
ATOM 643 C CA . ILE A 1 83 ? -5.648 0.656 -6.681 1.00 96.94 83 ILE A CA 1
ATOM 644 C C . ILE A 1 83 ? -6.901 0.780 -5.803 1.00 96.94 83 ILE A C 1
ATOM 646 O O . ILE A 1 83 ? -7.928 0.171 -6.103 1.00 96.94 83 ILE A O 1
ATOM 650 N N . LEU A 1 84 ? -6.834 1.556 -4.722 1.00 97.81 84 LEU A N 1
ATOM 651 C CA . LEU A 1 84 ? -7.903 1.654 -3.724 1.00 97.81 84 LEU A CA 1
ATOM 652 C C . LEU A 1 84 ? -9.110 2.463 -4.210 1.00 97.81 84 LEU A C 1
ATOM 654 O O . LEU A 1 84 ? -10.223 2.197 -3.763 1.00 97.81 84 LEU A O 1
ATOM 658 N N . SER A 1 85 ? -8.919 3.373 -5.166 1.00 96.94 85 SER A N 1
ATOM 659 C CA . SER A 1 85 ? -10.017 4.036 -5.883 1.00 96.94 85 SER A CA 1
ATOM 660 C C . SER A 1 85 ? -10.883 3.027 -6.640 1.00 96.94 85 SER A C 1
ATOM 662 O O . SER A 1 85 ? -12.107 3.118 -6.613 1.00 96.94 85 SER A O 1
ATOM 664 N N . ASN A 1 86 ? -10.257 2.025 -7.266 1.00 95.25 86 ASN A N 1
ATOM 665 C CA . ASN A 1 86 ? -10.955 0.975 -8.014 1.00 95.25 86 ASN A CA 1
ATOM 666 C C . ASN A 1 86 ? -11.444 -0.172 -7.117 1.00 95.25 86 ASN A C 1
ATOM 668 O O . ASN A 1 86 ? -12.492 -0.768 -7.360 1.00 95.25 86 ASN A O 1
ATOM 672 N N . TYR A 1 87 ? -10.688 -0.490 -6.064 1.00 95.62 87 TYR A N 1
ATOM 673 C CA . TYR A 1 87 ? -10.943 -1.634 -5.193 1.00 95.62 87 TYR A CA 1
ATOM 674 C C . TYR A 1 87 ? -10.916 -1.245 -3.703 1.00 95.62 87 TYR A C 1
ATOM 676 O O . TYR A 1 87 ? -10.097 -1.759 -2.933 1.00 95.62 87 TYR A O 1
ATOM 684 N N . PRO A 1 88 ? -11.854 -0.400 -3.237 1.00 96.56 88 PRO A N 1
ATOM 685 C CA . PRO A 1 88 ? -11.792 0.217 -1.909 1.00 96.56 88 PRO A CA 1
ATOM 686 C C . PRO A 1 88 ? -11.861 -0.779 -0.747 1.00 96.56 88 PRO A C 1
ATOM 688 O O . PRO A 1 88 ? -11.434 -0.469 0.358 1.00 96.56 88 PRO A O 1
ATOM 691 N N . LYS A 1 89 ? -12.371 -1.998 -0.966 1.00 96.00 89 LYS A N 1
ATOM 692 C CA . LYS A 1 89 ? -12.500 -3.039 0.073 1.00 96.00 89 LYS A CA 1
ATOM 693 C C . LYS A 1 89 ? -11.335 -4.045 0.102 1.00 96.00 89 LYS A C 1
ATOM 695 O O . LYS A 1 89 ? -11.434 -5.058 0.804 1.00 96.00 89 LYS A O 1
ATOM 700 N N . ARG A 1 90 ? -10.248 -3.806 -0.648 1.00 96.00 90 ARG A N 1
ATOM 701 C CA . ARG A 1 90 ? -9.048 -4.667 -0.683 1.00 96.00 90 ARG A CA 1
ATOM 702 C C . ARG A 1 90 ? -8.183 -4.477 0.558 1.00 96.00 90 ARG A C 1
ATOM 704 O O . ARG A 1 90 ? -7.285 -3.646 0.608 1.00 96.00 90 ARG A O 1
ATOM 711 N N . VAL A 1 91 ? -8.505 -5.259 1.587 1.00 96.88 91 VAL A N 1
ATOM 712 C CA . VAL A 1 91 ? -7.852 -5.230 2.907 1.00 96.88 91 VAL A CA 1
ATOM 713 C C . VAL A 1 91 ? -6.354 -5.512 2.829 1.00 96.88 91 VAL A C 1
ATOM 715 O O . VAL A 1 91 ? -5.588 -4.910 3.570 1.00 96.88 91 VAL A O 1
ATOM 718 N N . ASP A 1 92 ? -5.950 -6.412 1.938 1.00 96.19 92 ASP A N 1
ATOM 719 C CA . ASP A 1 92 ? -4.555 -6.744 1.664 1.00 96.19 92 ASP A CA 1
ATOM 720 C C . ASP A 1 92 ? -3.764 -5.511 1.205 1.00 96.19 92 ASP A C 1
ATOM 722 O O . ASP A 1 92 ? -2.722 -5.204 1.778 1.00 96.19 92 ASP A O 1
ATOM 726 N N . VAL A 1 93 ? -4.313 -4.742 0.261 1.00 97.94 93 VAL A N 1
ATOM 727 C CA . VAL A 1 93 ? -3.691 -3.510 -0.251 1.00 97.94 93 VAL A CA 1
ATOM 728 C C . VAL A 1 93 ? -3.636 -2.430 0.829 1.00 97.94 93 VAL A C 1
ATOM 730 O O . VAL A 1 93 ? -2.588 -1.826 1.036 1.00 97.94 93 VAL A O 1
ATOM 733 N N . TRP A 1 94 ? -4.731 -2.226 1.572 1.00 98.31 94 TRP A N 1
ATOM 734 C CA . TRP A 1 94 ? -4.752 -1.301 2.713 1.00 98.31 94 TRP A CA 1
ATOM 735 C C . TRP A 1 94 ? -3.695 -1.641 3.763 1.00 98.31 94 TRP A C 1
ATOM 737 O O . TRP A 1 94 ? -3.037 -0.742 4.277 1.00 98.31 94 TRP A O 1
ATOM 747 N N . SER A 1 95 ? -3.532 -2.927 4.089 1.00 97.69 95 SER A N 1
ATOM 748 C CA . SER A 1 95 ? -2.542 -3.369 5.072 1.00 97.69 95 SER A CA 1
ATOM 749 C C . SER A 1 95 ? -1.128 -3.020 4.619 1.00 97.69 95 SER A C 1
ATOM 751 O O . SER A 1 95 ? -0.395 -2.404 5.384 1.00 97.69 95 SER A O 1
ATOM 753 N N . VAL A 1 96 ? -0.775 -3.358 3.375 1.00 97.88 96 VAL A N 1
ATOM 754 C CA . VAL A 1 96 ? 0.559 -3.079 2.826 1.00 97.88 96 VAL A CA 1
ATOM 755 C C . VAL A 1 96 ? 0.817 -1.575 2.734 1.00 97.88 96 VAL A C 1
ATOM 757 O O . VAL A 1 96 ? 1.902 -1.126 3.089 1.00 97.88 96 VAL A O 1
ATOM 760 N N . TYR A 1 97 ? -0.166 -0.781 2.305 1.00 98.19 97 TYR A N 1
ATOM 761 C CA . TYR A 1 97 ? -0.012 0.672 2.225 1.00 98.19 97 TYR A CA 1
ATOM 762 C C . TYR A 1 97 ? 0.218 1.288 3.615 1.00 98.19 97 TYR A C 1
ATOM 764 O O . TYR A 1 97 ? 1.148 2.070 3.796 1.00 98.19 97 TYR A O 1
ATOM 772 N N . LEU A 1 98 ? -0.547 0.860 4.628 1.00 97.75 98 LEU A N 1
ATOM 773 C CA . LEU A 1 98 ? -0.310 1.265 6.017 1.00 97.75 98 LEU A CA 1
ATOM 774 C C . LEU A 1 98 ? 1.086 0.863 6.501 1.00 97.75 98 LEU A C 1
ATOM 776 O O . LEU A 1 98 ? 1.738 1.664 7.157 1.00 97.75 98 LEU A O 1
ATOM 780 N N . ASP A 1 99 ? 1.560 -0.342 6.177 1.00 96.62 99 ASP A N 1
ATOM 781 C CA . ASP A 1 99 ? 2.914 -0.781 6.544 1.00 96.62 99 ASP A CA 1
ATOM 782 C C . ASP A 1 99 ? 3.996 0.112 5.908 1.00 96.62 99 ASP A C 1
ATOM 784 O O . ASP A 1 99 ? 4.988 0.435 6.566 1.00 96.62 99 ASP A O 1
ATOM 788 N N . MET A 1 100 ? 3.803 0.546 4.655 1.00 96.50 100 MET A N 1
ATOM 789 C CA . MET A 1 100 ? 4.725 1.471 3.986 1.00 96.50 100 MET A CA 1
ATOM 790 C C . MET A 1 100 ? 4.737 2.848 4.653 1.00 96.50 100 MET A C 1
ATOM 792 O O . MET A 1 100 ? 5.815 3.370 4.925 1.00 96.50 100 MET A O 1
ATOM 796 N N . GLU A 1 101 ? 3.565 3.406 4.969 1.00 95.25 101 GLU A N 1
ATOM 797 C CA . GLU A 1 101 ? 3.464 4.718 5.623 1.00 95.25 101 GLU A CA 1
ATOM 798 C C . GLU A 1 101 ? 3.992 4.702 7.055 1.00 95.25 101 GLU A C 1
ATOM 800 O O . GLU A 1 101 ? 4.726 5.603 7.445 1.00 95.25 101 GLU A O 1
ATOM 805 N N . ILE A 1 102 ? 3.690 3.660 7.836 1.00 94.38 102 ILE A N 1
ATOM 806 C CA . ILE A 1 102 ? 4.199 3.523 9.209 1.00 94.38 102 ILE A CA 1
ATOM 807 C C . ILE A 1 102 ? 5.729 3.485 9.212 1.00 94.38 102 ILE A C 1
ATOM 809 O O . ILE A 1 102 ? 6.355 4.094 10.075 1.00 94.38 102 ILE A O 1
ATOM 813 N N . ARG A 1 103 ? 6.345 2.814 8.232 1.00 92.50 103 ARG A N 1
ATOM 814 C CA . ARG A 1 103 ? 7.806 2.715 8.130 1.00 92.50 103 ARG A CA 1
ATOM 815 C C . ARG A 1 103 ? 8.488 4.064 7.889 1.00 92.50 103 ARG A C 1
ATOM 817 O O . ARG A 1 103 ? 9.643 4.215 8.272 1.00 92.50 103 ARG A O 1
ATOM 824 N N . ILE A 1 104 ? 7.805 5.011 7.251 1.00 90.75 104 ILE A N 1
ATOM 825 C CA . ILE A 1 104 ? 8.325 6.361 6.988 1.00 90.75 104 ILE A CA 1
ATOM 826 C C . ILE A 1 104 ? 7.650 7.428 7.863 1.00 90.75 104 ILE A C 1
ATOM 828 O O . ILE A 1 104 ? 7.830 8.620 7.626 1.00 90.75 104 ILE A O 1
ATOM 832 N N . ALA A 1 105 ? 6.878 7.013 8.872 1.00 81.44 105 ALA A N 1
ATOM 833 C CA . ALA A 1 105 ? 6.047 7.909 9.669 1.00 81.44 105 ALA A CA 1
ATOM 834 C C . ALA A 1 105 ? 6.855 8.888 10.525 1.00 81.44 105 ALA A C 1
ATOM 836 O O . ALA A 1 105 ? 6.314 9.923 10.888 1.00 81.44 105 ALA A O 1
ATOM 837 N N . GLU A 1 106 ? 8.134 8.619 10.809 1.00 79.88 106 GLU A N 1
ATOM 838 C CA . GLU A 1 106 ? 9.018 9.602 11.455 1.00 79.88 106 GLU A CA 1
ATOM 839 C C . GLU A 1 106 ? 9.111 10.908 10.649 1.00 79.88 106 GLU A C 1
ATOM 841 O O . GLU A 1 106 ? 9.255 11.978 11.232 1.00 79.88 106 GLU A O 1
ATOM 846 N N . ALA A 1 107 ? 8.979 10.838 9.318 1.00 75.00 107 ALA A N 1
ATOM 847 C CA . ALA A 1 107 ? 9.003 12.014 8.452 1.00 75.00 107 ALA A CA 1
ATOM 848 C C . ALA A 1 107 ? 7.660 12.765 8.423 1.00 75.00 107 ALA A C 1
ATOM 850 O O . ALA A 1 107 ? 7.649 13.991 8.340 1.00 75.00 107 ALA A O 1
ATOM 851 N N . ASP A 1 108 ? 6.532 12.046 8.471 1.00 80.56 108 ASP A N 1
ATOM 852 C CA . ASP A 1 108 ? 5.188 12.636 8.507 1.00 80.56 108 ASP A CA 1
ATOM 853 C C . ASP A 1 108 ? 4.164 11.669 9.145 1.00 80.56 108 ASP A C 1
ATOM 855 O O . ASP A 1 108 ? 3.530 10.860 8.450 1.00 80.56 108 ASP A O 1
ATOM 859 N N . PRO A 1 109 ? 3.941 11.763 10.470 1.00 86.19 109 PRO A N 1
ATOM 860 C CA . PRO A 1 109 ? 2.978 10.916 11.175 1.00 86.19 109 PRO A CA 1
ATOM 861 C C . PRO A 1 109 ? 1.531 11.126 10.703 1.00 86.19 109 PRO A C 1
ATOM 863 O O . PRO A 1 109 ? 0.683 10.233 10.811 1.00 86.19 109 PRO A O 1
ATOM 866 N N . GLN A 1 11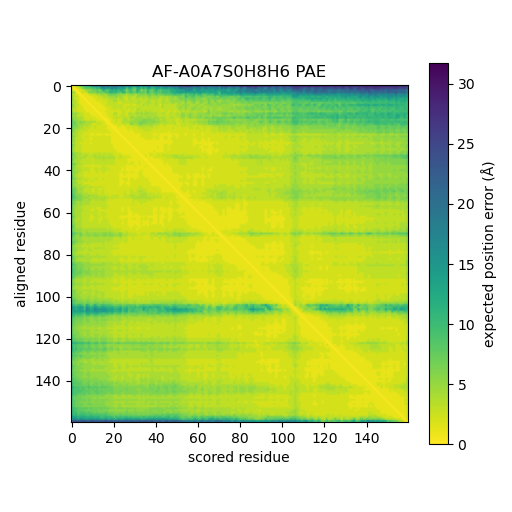0 ? 1.222 12.304 10.149 1.00 90.38 110 GLN A N 1
ATOM 867 C CA . GLN A 1 110 ? -0.142 12.652 9.769 1.00 90.38 110 GLN A CA 1
ATOM 868 C C . GLN A 1 110 ? -0.612 11.870 8.545 1.00 90.38 110 GLN A C 1
ATOM 870 O O . GLN A 1 110 ? -1.811 11.622 8.408 1.00 90.38 110 GLN A O 1
ATOM 875 N N . VAL A 1 111 ? 0.293 11.435 7.663 1.00 92.00 111 VAL A N 1
ATOM 876 C CA . VAL A 1 111 ? -0.092 10.614 6.505 1.00 92.00 111 VAL A CA 1
ATOM 877 C C . VAL A 1 111 ? -0.614 9.255 6.961 1.00 92.00 111 VAL A C 1
ATOM 879 O O . VAL A 1 111 ? -1.715 8.863 6.563 1.00 92.00 111 VAL A O 1
ATOM 882 N N . ALA A 1 112 ? 0.119 8.569 7.843 1.00 93.69 112 ALA A N 1
ATOM 883 C CA . ALA A 1 112 ? -0.308 7.287 8.395 1.00 93.69 112 ALA A CA 1
ATOM 884 C C . ALA A 1 112 ? -1.646 7.427 9.140 1.00 93.69 112 ALA A C 1
ATOM 886 O O . ALA A 1 112 ? -2.562 6.630 8.917 1.00 93.69 112 ALA A O 1
ATOM 887 N N . ARG A 1 113 ? -1.806 8.491 9.945 1.00 94.81 113 ARG A N 1
ATOM 888 C CA . ARG A 1 113 ? -3.072 8.815 10.623 1.00 94.81 113 ARG A CA 1
ATOM 889 C C . ARG A 1 113 ? -4.222 8.979 9.627 1.00 94.81 113 ARG A C 1
ATOM 891 O O . ARG A 1 113 ? -5.231 8.290 9.748 1.00 94.81 113 ARG A O 1
ATOM 898 N N . ARG A 1 114 ? -4.069 9.827 8.602 1.00 96.06 114 ARG A N 1
ATOM 899 C CA . ARG A 1 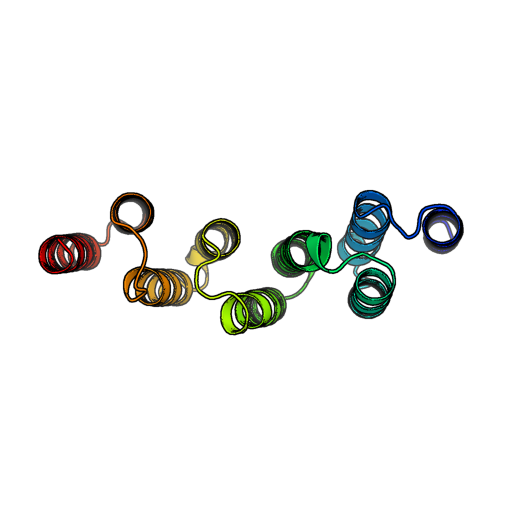114 ? -5.093 10.028 7.557 1.00 96.06 114 ARG A CA 1
ATOM 900 C C . ARG A 1 114 ? -5.437 8.727 6.832 1.00 96.06 114 ARG A C 1
ATOM 902 O O . ARG A 1 114 ? -6.597 8.505 6.486 1.00 96.06 114 ARG A O 1
ATOM 909 N N . LEU A 1 115 ? -4.460 7.851 6.606 1.00 96.94 115 LEU A N 1
ATOM 910 C CA . LEU A 1 115 ? -4.691 6.564 5.956 1.00 96.94 115 LEU A CA 1
ATOM 911 C C . LEU A 1 115 ? -5.497 5.604 6.849 1.00 96.94 115 LEU A C 1
ATOM 913 O O . LEU A 1 115 ? -6.432 4.955 6.369 1.00 96.94 115 LEU A O 1
ATOM 917 N N . PHE A 1 116 ? -5.205 5.570 8.153 1.00 97.62 116 PHE A N 1
ATOM 918 C CA . PHE A 1 116 ? -6.015 4.845 9.133 1.00 97.62 116 PHE A CA 1
ATOM 919 C C . PHE A 1 116 ? -7.443 5.399 9.233 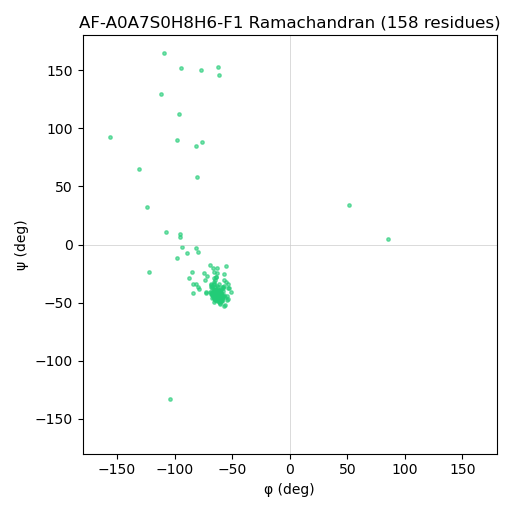1.00 97.62 116 PHE A C 1
ATOM 921 O O . PHE A 1 116 ? -8.406 4.626 9.265 1.00 97.62 116 PHE A O 1
ATOM 928 N N . GLU A 1 117 ? -7.605 6.722 9.221 1.00 97.31 117 GLU A N 1
ATOM 929 C CA . GLU A 1 117 ? -8.914 7.378 9.211 1.00 97.31 117 GLU A CA 1
ATOM 930 C C . GLU A 1 117 ? -9.753 6.954 8.000 1.00 97.31 117 GLU A C 1
ATOM 932 O O . GLU A 1 117 ? -10.917 6.575 8.152 1.00 97.31 117 GLU A O 1
ATOM 937 N N . ARG A 1 118 ? -9.139 6.923 6.809 1.00 97.56 118 ARG A N 1
ATOM 938 C CA . ARG A 1 118 ? -9.791 6.487 5.566 1.00 97.56 118 ARG A CA 1
ATOM 939 C C . ARG A 1 118 ? -10.264 5.038 5.642 1.00 97.56 118 ARG A C 1
ATOM 941 O O . ARG A 1 118 ? -11.429 4.772 5.356 1.00 97.56 118 ARG A O 1
ATOM 948 N N . VAL A 1 119 ? -9.400 4.097 6.037 1.00 97.50 119 VAL A N 1
ATOM 949 C CA . VAL A 1 119 ? -9.786 2.674 6.072 1.00 97.50 119 VAL A CA 1
ATOM 950 C C . VAL A 1 119 ? -10.831 2.389 7.154 1.00 97.50 119 VAL A C 1
ATOM 952 O O . VAL A 1 119 ? -11.721 1.566 6.945 1.00 97.50 119 VAL A O 1
ATOM 955 N N . THR A 1 120 ? -10.775 3.099 8.286 1.00 96.62 120 THR A N 1
ATOM 956 C CA . THR A 1 120 ? -11.748 2.951 9.383 1.00 96.62 120 THR A CA 1
ATOM 957 C C . THR A 1 120 ? -13.073 3.680 9.139 1.00 96.62 120 THR A C 1
ATOM 959 O O . THR A 1 120 ? -14.018 3.493 9.902 1.00 96.62 120 THR A O 1
ATOM 962 N N . ALA A 1 121 ? -13.184 4.466 8.066 1.00 95.56 121 ALA A N 1
ATOM 963 C CA . ALA A 1 121 ? -14.448 5.025 7.584 1.00 95.56 121 ALA A CA 1
ATOM 964 C C . ALA A 1 121 ? -15.169 4.103 6.576 1.00 95.56 121 ALA A C 1
ATOM 966 O O . ALA A 1 121 ? -16.306 4.368 6.183 1.00 95.56 121 ALA A O 1
ATOM 967 N N . LEU A 1 122 ? -14.532 3.011 6.138 1.00 95.38 122 LEU A N 1
ATOM 968 C CA . LEU A 1 122 ? -15.122 2.093 5.168 1.00 95.38 122 LEU A CA 1
ATOM 969 C C . LEU A 1 122 ? -16.164 1.163 5.795 1.00 95.38 122 LEU A C 1
ATOM 971 O O . LEU A 1 122 ? -16.050 0.690 6.925 1.00 95.38 122 LEU A O 1
ATOM 975 N N . ARG A 1 123 ? -17.145 0.775 4.977 1.00 92.81 123 ARG A N 1
ATOM 976 C CA . ARG A 1 123 ? -18.089 -0.304 5.293 1.00 92.81 123 ARG A CA 1
ATOM 977 C C . ARG A 1 123 ? -17.462 -1.671 5.001 1.00 92.81 123 ARG A C 1
ATOM 979 O O . ARG A 1 123 ? -17.646 -2.233 3.914 1.00 92.81 123 ARG A O 1
ATOM 986 N N . LEU A 1 124 ? -16.702 -2.194 5.964 1.00 94.19 124 LEU A N 1
ATOM 987 C CA . LEU A 1 124 ? -16.142 -3.553 5.954 1.00 94.19 124 LEU A CA 1
ATOM 988 C C . LEU A 1 124 ? -16.844 -4.445 6.994 1.00 94.19 124 LEU A C 1
ATOM 990 O O . LEU A 1 124 ? -17.526 -3.962 7.885 1.00 94.19 124 LEU A O 1
ATOM 994 N N . SER A 1 125 ? -16.668 -5.766 6.903 1.00 95.12 125 SER A N 1
ATOM 995 C CA . SER A 1 125 ? -17.172 -6.703 7.923 1.00 95.12 125 SER A CA 1
ATOM 996 C C . SER A 1 125 ? -16.517 -6.461 9.290 1.00 95.12 125 SER A C 1
ATOM 998 O O . SER A 1 125 ? -15.326 -6.134 9.326 1.00 95.12 125 SER A O 1
ATOM 1000 N N . SER A 1 126 ? -17.193 -6.799 10.390 1.00 94.50 126 SER A N 1
ATOM 1001 C CA . SER A 1 126 ? -16.690 -6.605 11.763 1.00 94.50 126 SER A CA 1
ATOM 1002 C C . SER A 1 126 ? -15.318 -7.214 12.021 1.00 94.50 126 SER A C 1
ATOM 1004 O O . SER A 1 126 ? -14.471 -6.589 12.655 1.00 94.50 126 SER A O 1
ATOM 1006 N N . LYS A 1 127 ? -15.029 -8.391 11.448 1.00 95.12 127 LYS A N 1
ATOM 1007 C CA . LYS A 1 127 ? -13.701 -9.021 11.546 1.00 95.12 127 LYS A CA 1
ATOM 1008 C C . LYS A 1 127 ? -12.591 -8.145 10.946 1.00 95.12 127 LYS A C 1
ATOM 1010 O O . LYS A 1 127 ? -11.530 -8.001 11.547 1.00 95.12 127 LYS A O 1
ATOM 1015 N N . LYS A 1 128 ? -12.846 -7.553 9.775 1.00 95.88 128 LYS A N 1
ATOM 1016 C CA . LYS A 1 128 ? -11.903 -6.686 9.046 1.00 95.88 128 LYS A CA 1
ATOM 1017 C C . LYS A 1 128 ? -11.746 -5.326 9.734 1.00 95.88 128 LYS A C 1
ATOM 1019 O O . LYS A 1 128 ? -10.625 -4.859 9.884 1.00 95.88 128 LYS A O 1
ATOM 1024 N N . MET A 1 129 ? -12.835 -4.733 10.223 1.00 96.69 129 MET A N 1
ATOM 1025 C CA . MET A 1 129 ? -12.758 -3.468 10.966 1.00 96.69 129 MET A CA 1
ATOM 1026 C C . MET A 1 129 ? -12.028 -3.621 12.293 1.00 96.69 129 MET A C 1
ATOM 1028 O O . MET A 1 129 ? -11.131 -2.838 12.592 1.00 96.69 129 MET A O 1
ATOM 1032 N N . LYS A 1 130 ? -12.302 -4.696 13.040 1.00 96.25 130 LYS A N 1
ATOM 1033 C CA . LYS A 1 130 ? -11.558 -5.027 14.262 1.00 96.25 130 LYS A CA 1
ATOM 1034 C C . LYS A 1 130 ? -10.058 -5.186 14.001 1.00 96.25 130 LYS A C 1
ATOM 1036 O O . LYS A 1 130 ? -9.259 -4.802 14.850 1.00 96.25 130 LYS A O 1
ATOM 1041 N N . PHE A 1 131 ? -9.665 -5.735 12.849 1.00 97.12 131 PHE A N 1
ATOM 1042 C CA . PHE A 1 131 ? -8.258 -5.809 12.446 1.00 97.12 131 PHE A CA 1
ATOM 1043 C C . PHE A 1 131 ? -7.635 -4.413 12.275 1.00 97.12 131 PHE A C 1
ATOM 1045 O O . PHE A 1 131 ? -6.592 -4.150 12.873 1.00 97.12 131 PHE A O 1
ATOM 1052 N N . PHE A 1 132 ? -8.287 -3.499 11.548 1.00 98.00 132 PHE A N 1
ATOM 1053 C CA . PHE A 1 132 ? -7.766 -2.141 11.355 1.00 98.00 132 PHE A CA 1
ATOM 1054 C C . PHE A 1 132 ? -7.768 -1.300 12.635 1.00 98.00 132 PHE A C 1
ATOM 1056 O O . PHE A 1 132 ? -6.763 -0.655 12.910 1.00 98.00 132 PHE A O 1
ATOM 1063 N N . PHE A 1 133 ? -8.811 -1.368 13.471 1.00 97.81 133 PHE A N 1
ATOM 1064 C CA . PHE A 1 133 ? -8.822 -0.671 14.765 1.00 97.81 133 PHE A CA 1
ATOM 1065 C C . PHE A 1 133 ? -7.710 -1.157 15.700 1.00 97.81 133 PHE A C 1
ATOM 1067 O O . PHE A 1 133 ? -7.054 -0.346 16.347 1.00 97.81 133 PHE A O 1
ATOM 1074 N N . LYS A 1 134 ? -7.435 -2.469 15.741 1.00 97.62 134 LYS A N 1
ATOM 1075 C CA . LYS A 1 134 ? -6.302 -3.007 16.513 1.00 97.62 134 LYS A CA 1
ATOM 1076 C C . LYS A 1 134 ? -4.963 -2.467 16.019 1.00 97.62 134 LYS A C 1
ATOM 1078 O O . LYS A 1 134 ? -4.130 -2.093 16.838 1.00 97.62 134 LYS A O 1
ATOM 1083 N N . ARG A 1 135 ? -4.763 -2.424 14.699 1.00 97.62 135 ARG A N 1
ATOM 1084 C CA . ARG A 1 135 ? -3.549 -1.856 14.097 1.00 97.62 135 ARG A CA 1
ATOM 1085 C C . ARG A 1 135 ? -3.419 -0.363 14.390 1.00 97.62 135 ARG A C 1
ATOM 1087 O O . ARG A 1 135 ? -2.329 0.084 14.719 1.00 97.62 135 ARG A O 1
ATOM 1094 N N . TYR A 1 136 ? -4.519 0.381 14.331 1.00 97.56 136 TYR A N 1
ATOM 1095 C CA . TYR A 1 136 ? -4.514 1.814 14.600 1.00 97.56 136 TYR A CA 1
ATOM 1096 C C . TYR A 1 136 ? -4.188 2.119 16.071 1.00 97.56 136 TYR A C 1
ATOM 1098 O O . TYR A 1 136 ? -3.331 2.950 16.352 1.00 97.56 136 TYR A O 1
ATOM 1106 N N . LEU A 1 137 ? -4.765 1.363 17.013 1.00 97.19 137 LEU A N 1
ATOM 1107 C CA . LEU A 1 137 ? -4.397 1.450 18.432 1.00 97.19 137 LEU A CA 1
ATOM 1108 C C . LEU A 1 137 ? -2.924 1.108 18.676 1.00 97.19 137 LEU A C 1
ATOM 1110 O O . LEU A 1 137 ? -2.284 1.739 19.510 1.00 97.19 137 LEU A O 1
ATOM 1114 N N . ALA A 1 138 ? -2.389 0.098 17.983 1.00 96.56 138 ALA A N 1
ATOM 1115 C CA . ALA A 1 138 ? -0.979 -0.264 18.101 1.00 96.56 138 ALA A CA 1
ATOM 1116 C C . ALA A 1 138 ? -0.065 0.862 17.597 1.00 96.56 138 ALA A C 1
ATOM 1118 O O . ALA A 1 138 ? 0.909 1.186 18.266 1.00 96.56 138 ALA A O 1
ATOM 1119 N N . TYR A 1 139 ? -0.418 1.488 16.470 1.00 95.31 139 TYR A N 1
ATOM 1120 C CA . TYR A 1 139 ? 0.287 2.653 15.939 1.00 95.31 139 TYR A CA 1
ATOM 1121 C C . TYR A 1 139 ? 0.264 3.835 16.920 1.00 95.31 139 TYR A C 1
ATOM 1123 O O . TYR A 1 139 ? 1.320 4.354 17.263 1.00 95.31 139 TYR A O 1
ATOM 1131 N N . ALA A 1 140 ? -0.913 4.200 17.441 1.00 94.50 140 ALA A N 1
ATOM 1132 C CA . ALA A 1 140 ? -1.063 5.306 18.391 1.00 94.50 140 ALA A CA 1
ATOM 1133 C C . ALA A 1 140 ? -0.244 5.096 19.677 1.00 94.50 140 ALA A C 1
ATOM 1135 O O . ALA A 1 140 ? 0.455 5.993 20.134 1.00 94.50 140 ALA A O 1
ATOM 1136 N N . ARG A 1 141 ? -0.257 3.869 20.217 1.00 95.06 141 ARG A N 1
ATOM 1137 C CA . ARG A 1 141 ? 0.550 3.500 21.390 1.00 95.06 141 ARG A CA 1
ATOM 1138 C C . ARG A 1 141 ? 2.047 3.545 21.114 1.00 95.06 141 ARG A C 1
ATOM 1140 O O . ARG A 1 141 ? 2.796 3.987 21.973 1.00 95.06 141 ARG A O 1
ATOM 1147 N N . ALA A 1 142 ? 2.482 3.083 19.941 1.00 93.06 142 ALA A N 1
ATOM 1148 C CA . ALA A 1 142 ? 3.888 3.148 19.550 1.00 93.06 142 ALA A CA 1
ATOM 1149 C C . ALA A 1 142 ? 4.374 4.598 19.394 1.00 93.06 142 ALA A C 1
ATOM 1151 O O . ALA A 1 142 ? 5.533 4.879 19.675 1.00 93.06 142 ALA A O 1
ATOM 1152 N N . ALA A 1 143 ? 3.480 5.510 19.003 1.00 90.81 143 ALA A N 1
ATOM 1153 C CA . ALA A 1 143 ? 3.740 6.945 18.940 1.00 90.81 143 ALA A CA 1
ATOM 1154 C C . ALA A 1 143 ? 3.604 7.670 20.298 1.00 90.81 143 ALA A C 1
ATOM 1156 O O . ALA A 1 143 ? 3.846 8.871 20.348 1.00 90.81 143 ALA A O 1
ATOM 1157 N N . ALA A 1 144 ? 3.215 6.969 21.375 1.00 93.62 144 ALA A N 1
ATOM 1158 C CA . ALA A 1 144 ? 2.880 7.554 22.680 1.00 93.62 144 ALA A CA 1
ATOM 1159 C C . ALA A 1 144 ? 1.850 8.709 22.599 1.00 93.62 144 ALA A C 1
ATOM 1161 O O . ALA A 1 144 ? 1.915 9.667 23.365 1.00 93.62 144 ALA A O 1
ATOM 1162 N N . ASP A 1 145 ? 0.902 8.612 21.660 1.00 94.12 145 ASP A N 1
ATOM 1163 C CA . ASP A 1 145 ? -0.149 9.608 21.427 1.00 94.12 145 ASP A CA 1
ATOM 1164 C C . ASP A 1 145 ? -1.448 9.172 22.126 1.00 94.12 145 ASP A C 1
ATOM 1166 O O . ASP A 1 145 ? -2.267 8.429 21.571 1.00 94.12 145 ASP A O 1
ATOM 1170 N N . ASP A 1 146 ? -1.612 9.595 23.382 1.00 95.94 146 ASP A N 1
ATOM 1171 C CA . ASP A 1 146 ? -2.759 9.226 24.220 1.00 95.94 146 ASP A CA 1
ATOM 1172 C C . ASP A 1 146 ? -4.087 9.797 23.696 1.00 95.94 146 ASP A C 1
ATOM 1174 O O . ASP A 1 146 ? -5.122 9.124 23.771 1.00 95.94 146 ASP A O 1
ATOM 1178 N N . GLU A 1 147 ? -4.067 10.992 23.097 1.00 96.12 147 GLU A N 1
ATOM 1179 C CA . GLU A 1 147 ? -5.249 11.590 22.464 1.00 96.12 147 GLU A CA 1
ATOM 1180 C C . GLU A 1 147 ? -5.727 10.726 21.297 1.00 96.12 147 GLU A C 1
ATOM 1182 O O . GLU A 1 147 ? -6.918 10.418 21.167 1.00 96.12 147 GLU A O 1
ATOM 1187 N N . LEU A 1 148 ? -4.791 10.269 20.464 1.00 95.12 148 LEU A N 1
ATOM 1188 C CA . LEU A 1 148 ? -5.096 9.366 19.370 1.00 95.12 148 LEU A CA 1
ATOM 1189 C C . LEU A 1 148 ? -5.579 8.005 19.878 1.00 95.12 148 LEU A C 1
ATOM 1191 O O . LEU A 1 148 ? -6.500 7.431 19.296 1.00 95.12 148 LEU A O 1
ATOM 1195 N N . VAL A 1 149 ? -5.015 7.479 20.967 1.00 97.44 149 VAL A N 1
ATOM 1196 C CA . VAL A 1 149 ? -5.497 6.228 21.572 1.00 97.44 149 VAL A CA 1
ATOM 1197 C C . VAL A 1 149 ? -6.968 6.339 21.975 1.00 97.44 149 VAL A C 1
ATOM 1199 O O . VAL A 1 149 ? -7.749 5.439 21.643 1.00 97.44 149 VAL A O 1
ATOM 1202 N N . GLU A 1 150 ? -7.367 7.411 22.662 1.00 97.62 150 GLU A N 1
ATOM 1203 C CA . GLU A 1 150 ? -8.768 7.611 23.048 1.00 97.62 150 GLU A CA 1
ATOM 1204 C C . GLU A 1 150 ? -9.672 7.834 21.834 1.00 97.62 150 GLU A C 1
ATOM 1206 O O . GLU A 1 150 ? -10.707 7.169 21.723 1.00 97.62 150 GLU A O 1
ATOM 1211 N N . HIS A 1 151 ? -9.234 8.632 20.857 1.00 96.50 151 HIS A N 1
ATOM 1212 C CA . HIS A 1 151 ? -9.960 8.830 19.602 1.00 96.50 151 HIS A CA 1
ATOM 1213 C C . HIS A 1 151 ? -10.277 7.500 18.897 1.00 96.50 151 HIS A C 1
ATOM 1215 O O . HIS A 1 151 ? -11.413 7.233 18.493 1.00 96.50 151 HIS A O 1
ATOM 1221 N N . VAL A 1 152 ? -9.286 6.610 18.788 1.00 96.62 152 VAL A N 1
ATOM 1222 C CA . VAL A 1 152 ? -9.468 5.309 18.133 1.00 96.62 152 VAL A CA 1
ATOM 1223 C C . VAL A 1 152 ? -10.402 4.400 18.939 1.00 96.62 152 VAL A C 1
ATOM 1225 O O . VAL A 1 152 ? -11.194 3.663 18.343 1.00 96.62 152 VAL A O 1
ATOM 1228 N N . LYS A 1 153 ? -10.361 4.446 20.279 1.00 96.56 153 LYS A N 1
ATOM 1229 C CA . LYS A 1 153 ? -11.299 3.694 21.135 1.00 96.56 153 LYS A CA 1
ATOM 1230 C C . LYS A 1 153 ? -12.735 4.178 20.959 1.00 96.56 153 LYS A C 1
ATOM 1232 O O . LYS A 1 153 ? -13.633 3.347 20.834 1.00 96.56 153 LYS A O 1
ATOM 1237 N N . GLU A 1 154 ? -12.961 5.488 20.941 1.00 96.56 154 GLU A N 1
ATOM 1238 C CA . GLU A 1 154 ? -14.282 6.077 20.697 1.00 96.56 154 GLU A CA 1
ATOM 1239 C C . GLU A 1 154 ? -14.828 5.669 19.336 1.00 96.56 154 GLU A C 1
ATOM 1241 O O . GLU A 1 154 ? -15.943 5.151 19.246 1.00 96.56 154 GLU A O 1
ATOM 1246 N N . LYS A 1 155 ? -14.004 5.793 18.293 1.00 95.00 155 LYS A N 1
ATOM 1247 C CA . LYS A 1 155 ? -14.377 5.398 16.936 1.00 95.00 155 LYS A CA 1
ATOM 1248 C C . LYS A 1 155 ? -14.703 3.908 16.838 1.00 95.00 155 LYS A C 1
ATOM 1250 O O . LYS A 1 155 ? -15.670 3.530 16.181 1.00 95.00 155 LYS A O 1
ATOM 1255 N N . ALA A 1 156 ? -13.935 3.058 17.518 1.00 93.88 156 ALA A N 1
ATOM 1256 C CA . ALA A 1 156 ? -14.206 1.627 17.572 1.00 93.88 156 ALA A CA 1
ATOM 1257 C C . ALA A 1 156 ? -15.521 1.310 18.305 1.00 93.88 156 ALA A C 1
ATOM 1259 O O . ALA A 1 156 ? -16.249 0.434 17.848 1.00 93.88 156 ALA A O 1
ATOM 1260 N N . ARG A 1 157 ? -15.847 2.016 19.401 1.00 93.69 157 ARG A N 1
ATOM 1261 C CA . ARG A 1 157 ? -17.128 1.867 20.122 1.00 93.69 157 ARG A CA 1
ATOM 1262 C C . ARG A 1 157 ? -18.319 2.290 19.266 1.00 93.69 157 ARG A C 1
ATOM 1264 O O . ARG A 1 157 ? -19.313 1.582 19.251 1.00 93.69 157 ARG A O 1
ATOM 1271 N N . ALA A 1 158 ? -18.198 3.401 18.540 1.00 91.12 158 ALA A N 1
ATOM 1272 C CA . ALA A 1 158 ? -19.252 3.913 17.664 1.00 91.12 158 ALA A CA 1
ATOM 1273 C C . ALA A 1 158 ? -19.498 3.043 16.417 1.00 91.12 158 ALA A C 1
ATOM 1275 O O . ALA A 1 158 ? -20.522 3.186 15.755 1.00 91.12 158 ALA A O 1
ATOM 1276 N N . TRP A 1 159 ? -18.545 2.176 16.066 1.00 87.75 159 TRP A N 1
ATOM 1277 C CA . TRP A 1 159 ? -18.658 1.276 14.920 1.00 87.75 159 TRP A CA 1
ATOM 1278 C C . TRP A 1 159 ? -19.397 -0.036 15.247 1.00 87.75 159 TRP A C 1
ATOM 1280 O O . TRP A 1 159 ? -19.895 -0.687 14.328 1.00 87.75 159 TRP A O 1
ATOM 1290 N N . VAL A 1 160 ? -19.409 -0.444 16.524 1.00 70.75 160 VAL A N 1
ATOM 1291 C CA . VAL A 1 160 ? -19.997 -1.708 17.014 1.00 70.75 160 VAL A CA 1
ATOM 1292 C C . VAL A 1 160 ? -21.518 -1.650 17.049 1.00 70.75 160 VAL A C 1
ATOM 1294 O O . VAL A 1 160 ? -22.062 -0.611 17.474 1.00 70.75 160 VAL A O 1
#

Mean predicted aligned error: 4.0 Å

Nearest PDB structures (foldseek):
  5wlc-assembly1_NJ  TM=9.400E-01  e=2.952E-09  Saccharomyces cerevisiae BY4741
  5wyj-assembly1_R2  TM=8.901E-01  e=3.960E-09  Saccharomyces cerevisiae S288C
  6zqd-assembly1_JI  TM=9.343E-01  e=1.805E-08  Saccharomyces cerevisiae S288C
  7d5t-assembly1_RD  TM=9.283E-01  e=3.410E-08  Saccharomyces cerevisiae S288C
  2ho1-assembly1_A  TM=4.992E-01  e=8.116E-03  Pseudomonas aeruginosa PAO1

Sequence (160 aa):
GDATLADAAHEAAVKKFRRLPEVWGAWLNALMARGAHEEGRKTLQRAVDALPQAQHVELISKFAQLEFRHGAPERGRTVFDGILSNYPKRVDVWSVYLDMEIRIAEADPQVARRLFERVTALRLSSKKMKFFFKRYLAYARAAADDELVEHVKEKARAWV